Protein AF-C1K4U5-F1 (afdb_monomer_lite)

InterPro domains:
  IPR001425 Archaeal/bacterial/fungal rhodopsins [PF01036] (1-134)
  IPR001425 Archaeal/bacterial/fungal rhodopsins [PR00251] (18-37)
  IPR001425 Archaeal/bacterial/fungal rhodopsins [PR00251] (43-64)
  IPR001425 Archaeal/bacterial/fungal rhodopsins [PR00251] (84-102)
  IPR001425 Archaeal/bacterial/fungal rhodopsins [PR00251] (117-134)
  IPR001425 Archaeal/bacterial/fungal rhodopsins [PTHR28286] (1-133)
  IPR001425 Archaeal/bacterial/fungal rhodopsins [SM01021] (1-134)
  IPR018229 Rhodopsin, retinal binding site [PS00327] (119-130)

Radius of gyration: 15.82 Å; chains: 1; bounding box: 38×26×43 Å

Organism: NCBI:txid630205

Structure (mmCIF, N/CA/C/O backbone):
data_AF-C1K4U5-F1
#
_entry.id   AF-C1K4U5-F1
#
loop_
_atom_site.group_PDB
_atom_site.id
_atom_site.type_symbol
_atom_site.label_atom_id
_atom_site.label_alt_id
_atom_site.label_comp_id
_atom_site.label_asym_id
_atom_site.label_entity_id
_atom_site.label_seq_id
_atom_site.pdbx_PDB_ins_code
_atom_site.Cartn_x
_atom_site.Cartn_y
_atom_site.Cartn_z
_atom_site.occupancy
_atom_site.B_iso_or_equiv
_atom_site.auth_seq_id
_atom_site.auth_comp_id
_atom_site.auth_asym_id
_atom_site.auth_atom_id
_atom_site.pdbx_PDB_model_num
ATOM 1 N N . PRO A 1 1 ? -3.316 7.021 -0.280 1.00 94.88 1 PRO A N 1
ATOM 2 C CA . PRO A 1 1 ? -3.468 7.659 1.048 1.00 94.88 1 PRO A CA 1
ATOM 3 C C . PRO A 1 1 ? -4.895 7.666 1.636 1.00 94.88 1 PRO A C 1
ATOM 5 O O . PRO A 1 1 ? -5.020 7.472 2.838 1.00 94.88 1 PRO A O 1
ATOM 8 N N . LEU A 1 2 ? -5.963 7.881 0.850 1.00 98.38 2 LEU A N 1
ATOM 9 C CA . LEU A 1 2 ? -7.333 8.009 1.392 1.00 98.38 2 LEU A CA 1
ATOM 10 C C . LEU A 1 2 ? -7.846 6.737 2.093 1.00 98.38 2 LEU A C 1
ATOM 12 O O . LEU A 1 2 ? -8.360 6.835 3.196 1.00 98.38 2 LEU A O 1
ATOM 16 N N . LEU A 1 3 ? -7.578 5.547 1.544 1.00 98.19 3 LEU A N 1
ATOM 17 C CA . LEU A 1 3 ? -7.931 4.273 2.196 1.00 98.19 3 LEU A CA 1
ATOM 18 C C . LEU A 1 3 ? -7.302 4.122 3.597 1.00 98.19 3 LEU A C 1
ATOM 20 O O . LEU A 1 3 ? -7.881 3.524 4.500 1.00 98.19 3 LEU A O 1
ATOM 24 N N . LEU A 1 4 ? -6.104 4.681 3.796 1.00 98.44 4 LEU A N 1
ATOM 25 C CA . LEU A 1 4 ? -5.427 4.675 5.096 1.00 98.44 4 LEU A CA 1
ATOM 26 C C . LEU A 1 4 ? -6.013 5.715 6.045 1.00 98.44 4 LEU A C 1
ATOM 28 O O . LEU A 1 4 ? -5.984 5.510 7.255 1.00 98.44 4 LEU A O 1
ATOM 32 N N . LEU A 1 5 ? -6.538 6.818 5.506 1.00 98.56 5 LEU A N 1
ATOM 33 C CA . LEU A 1 5 ? -7.297 7.782 6.287 1.00 98.56 5 LEU A CA 1
ATOM 34 C C . LEU A 1 5 ? -8.596 7.141 6.787 1.00 98.56 5 LEU A C 1
ATOM 36 O O . LEU A 1 5 ? -8.869 7.259 7.975 1.00 98.56 5 LEU A O 1
ATOM 40 N N . ASP A 1 6 ? -9.319 6.391 5.949 1.00 98.56 6 ASP A N 1
ATOM 41 C CA . ASP A 1 6 ? -10.522 5.651 6.365 1.00 98.56 6 ASP A CA 1
ATOM 42 C C . ASP A 1 6 ? -10.210 4.666 7.498 1.00 98.56 6 ASP A C 1
ATOM 44 O O . ASP A 1 6 ? -10.853 4.695 8.546 1.00 98.56 6 ASP A O 1
ATOM 48 N N . LEU A 1 7 ? -9.161 3.846 7.347 1.00 98.38 7 LEU A N 1
ATOM 49 C CA . LEU A 1 7 ? -8.707 2.940 8.410 1.00 98.38 7 LEU A CA 1
ATOM 50 C C . LEU A 1 7 ? -8.238 3.686 9.665 1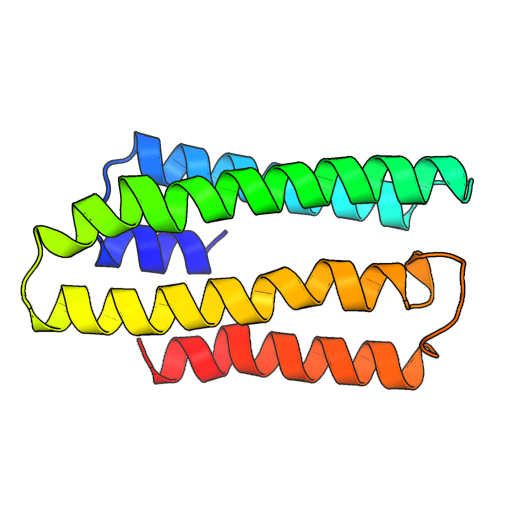.00 98.38 7 LEU A C 1
ATOM 52 O O . LEU A 1 7 ? -8.477 3.226 10.780 1.00 98.38 7 LEU A O 1
ATOM 56 N N . GLY A 1 8 ? -7.570 4.826 9.488 1.00 98.44 8 GLY A N 1
ATOM 57 C CA . GLY A 1 8 ? -7.118 5.703 10.561 1.00 98.44 8 GLY A CA 1
ATOM 58 C C . GLY A 1 8 ? -8.273 6.247 11.394 1.00 98.44 8 GLY A C 1
ATOM 59 O O . GLY A 1 8 ? -8.248 6.162 12.621 1.00 98.44 8 GLY A O 1
ATOM 60 N N . LEU A 1 9 ? -9.298 6.763 10.720 1.00 98.50 9 LEU A N 1
ATOM 61 C CA . LEU A 1 9 ? -10.511 7.285 11.338 1.00 98.50 9 LEU A CA 1
ATOM 62 C C . LEU A 1 9 ? -11.314 6.167 12.005 1.00 98.50 9 LEU A C 1
ATOM 64 O O . LEU A 1 9 ? -11.714 6.320 13.156 1.00 98.50 9 LEU A O 1
ATOM 68 N N . LEU A 1 10 ? -11.475 5.025 11.332 1.00 98.12 10 LEU A N 1
ATOM 69 C CA . LEU A 1 10 ? -12.190 3.868 11.866 1.00 98.12 10 LEU A CA 1
ATOM 70 C C . LEU A 1 10 ? -11.521 3.302 13.128 1.00 98.12 10 LEU A C 1
ATOM 72 O O . LEU A 1 10 ? -12.201 2.934 14.078 1.00 98.12 10 LEU A O 1
ATOM 76 N N . ALA A 1 11 ? -10.188 3.256 13.167 1.00 98.06 11 ALA A N 1
ATOM 77 C CA . ALA A 1 11 ? -9.444 2.809 14.343 1.00 98.06 11 ALA A CA 1
ATOM 78 C C . ALA A 1 11 ? -9.430 3.837 15.491 1.00 98.06 11 ALA A C 1
ATOM 80 O O . ALA A 1 11 ? -8.990 3.509 16.593 1.00 98.06 11 ALA A O 1
ATOM 81 N N . GLY A 1 12 ? -9.875 5.075 15.248 1.00 97.94 12 GLY A N 1
ATOM 82 C CA . GLY A 1 12 ? -9.739 6.183 16.1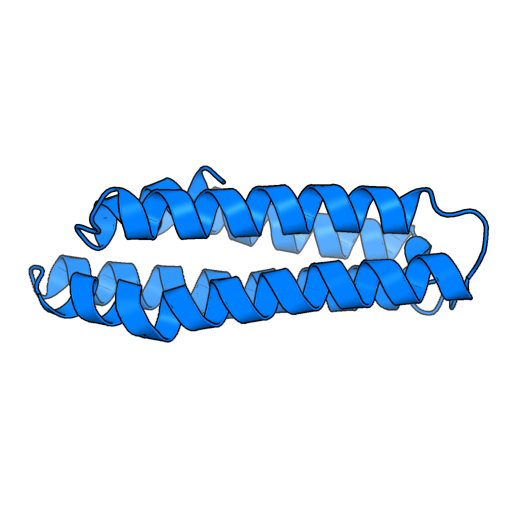95 1.00 97.94 12 GLY A CA 1
ATOM 83 C C . GLY A 1 12 ? -8.282 6.596 16.424 1.00 97.94 12 GLY A C 1
ATOM 84 O O . GLY A 1 12 ? -7.904 6.975 17.532 1.00 97.94 12 GLY A O 1
ATOM 85 N N . ALA A 1 13 ? -7.445 6.488 15.391 1.00 98.19 13 ALA A N 1
ATOM 86 C CA . ALA A 1 13 ? -6.021 6.769 15.482 1.00 98.19 13 ALA A CA 1
ATOM 87 C C . ALA A 1 13 ? -5.733 8.265 15.654 1.00 98.19 13 ALA A C 1
ATOM 89 O O . ALA A 1 13 ? -6.419 9.139 15.119 1.00 98.19 13 ALA A O 1
ATOM 90 N N . ASN A 1 14 ? -4.652 8.576 16.368 1.00 97.88 14 ASN A N 1
ATOM 91 C CA . ASN A 1 14 ? -4.199 9.955 16.510 1.00 97.88 14 ASN A CA 1
ATOM 92 C C . ASN A 1 14 ? -3.553 10.488 15.213 1.00 97.88 14 ASN A C 1
ATOM 94 O O . ASN A 1 14 ? -3.164 9.742 14.310 1.00 97.88 14 ASN A O 1
ATOM 98 N N . ARG A 1 15 ? -3.379 11.815 15.155 1.00 97.62 15 ARG A N 1
ATOM 99 C CA . ARG A 1 15 ? -2.809 12.511 13.990 1.00 97.62 15 ARG A CA 1
ATOM 100 C C . ARG A 1 15 ? -1.404 12.039 13.622 1.00 97.62 15 ARG A C 1
ATOM 102 O O . ARG A 1 15 ? -1.092 12.024 12.438 1.00 97.62 15 ARG A O 1
ATOM 109 N N . ASN A 1 16 ? -0.581 11.644 14.594 1.00 98.19 16 ASN A N 1
ATOM 110 C CA . ASN A 1 16 ? 0.778 11.177 14.322 1.00 98.19 16 ASN A CA 1
ATOM 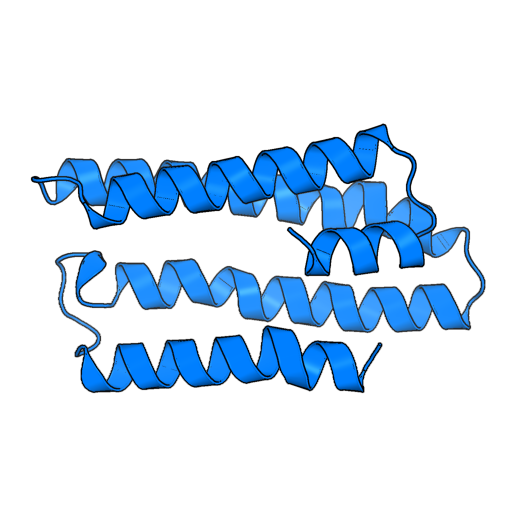111 C C . ASN A 1 16 ? 0.744 9.836 13.585 1.00 98.19 16 ASN A C 1
ATOM 113 O O . ASN A 1 16 ? 1.386 9.709 12.551 1.00 98.19 16 ASN A O 1
ATOM 117 N N . THR A 1 17 ? -0.062 8.874 14.049 1.00 97.94 17 THR A N 1
ATOM 118 C CA . THR A 1 17 ? -0.223 7.575 13.373 1.00 97.94 17 THR A CA 1
ATOM 119 C C . THR A 1 17 ? -0.760 7.755 11.951 1.00 97.94 17 THR A C 1
ATOM 121 O O . THR A 1 17 ? -0.213 7.175 11.013 1.00 97.94 17 THR A O 1
ATOM 124 N N . ILE A 1 18 ? -1.784 8.598 11.764 1.00 98.31 18 ILE A N 1
ATOM 125 C CA . ILE A 1 18 ? -2.347 8.884 10.433 1.00 98.31 18 ILE A CA 1
ATOM 126 C C . ILE A 1 18 ? -1.303 9.558 9.529 1.00 98.31 18 ILE A C 1
ATOM 128 O O . ILE A 1 18 ? -1.124 9.143 8.386 1.00 98.31 18 ILE A O 1
ATOM 132 N N . ALA A 1 19 ? -0.574 10.558 10.034 1.00 98.31 19 ALA A N 1
ATOM 133 C CA . ALA A 1 19 ? 0.471 11.240 9.273 1.00 98.31 19 ALA A CA 1
ATOM 134 C C . ALA A 1 19 ? 1.624 10.297 8.896 1.00 98.31 19 ALA A C 1
ATOM 136 O O . ALA A 1 19 ? 2.109 10.359 7.770 1.00 98.31 19 ALA A O 1
ATOM 137 N N . THR A 1 20 ? 2.029 9.388 9.791 1.00 98.44 20 THR A N 1
ATOM 138 C CA . THR A 1 20 ? 3.025 8.349 9.493 1.00 98.44 20 THR A CA 1
ATOM 139 C C . THR A 1 20 ? 2.549 7.427 8.374 1.00 98.44 20 THR A C 1
ATOM 141 O O . THR A 1 20 ? 3.303 7.190 7.434 1.00 98.44 20 THR A O 1
ATOM 144 N N . LEU A 1 21 ? 1.304 6.943 8.432 1.00 98.50 21 LEU A N 1
ATOM 145 C CA . LEU A 1 21 ? 0.736 6.088 7.385 1.00 98.50 21 LEU A CA 1
ATOM 146 C C . LEU A 1 21 ? 0.686 6.805 6.032 1.00 98.50 21 LEU A C 1
ATOM 148 O O . LEU A 1 21 ? 1.132 6.251 5.033 1.00 98.50 21 LEU A O 1
ATOM 152 N N . ILE A 1 22 ? 0.202 8.050 6.003 1.00 98.50 22 ILE A N 1
ATOM 153 C CA . ILE A 1 22 ? 0.145 8.853 4.774 1.00 98.50 22 ILE A CA 1
ATOM 154 C C . ILE A 1 22 ? 1.552 9.132 4.234 1.00 98.50 22 ILE A C 1
ATOM 156 O O . ILE A 1 22 ? 1.771 9.022 3.032 1.00 98.50 22 ILE A O 1
ATOM 160 N N . GLY A 1 23 ? 2.512 9.470 5.098 1.00 98.62 23 GLY A N 1
ATOM 161 C CA . GLY A 1 23 ? 3.892 9.735 4.695 1.00 98.62 23 GLY A CA 1
ATOM 162 C C . GLY A 1 23 ? 4.565 8.510 4.075 1.00 98.62 23 GLY A C 1
ATOM 163 O O . GLY A 1 23 ? 5.164 8.620 3.006 1.00 98.62 23 GLY A O 1
ATOM 164 N N . LEU A 1 24 ? 4.417 7.339 4.706 1.00 98.69 24 LEU A N 1
ATOM 165 C CA . LEU A 1 24 ? 4.926 6.071 4.174 1.00 98.69 24 LEU A CA 1
ATOM 166 C C . LEU A 1 24 ? 4.272 5.710 2.838 1.00 98.69 24 LEU A C 1
ATOM 168 O O . LEU A 1 24 ? 4.968 5.287 1.922 1.00 98.69 24 LEU A O 1
ATOM 172 N N . ASP A 1 25 ? 2.964 5.917 2.705 1.00 98.69 25 ASP A N 1
ATOM 173 C CA . ASP A 1 25 ? 2.217 5.649 1.474 1.00 98.69 25 ASP A CA 1
ATOM 174 C C . ASP A 1 25 ? 2.647 6.559 0.317 1.00 98.69 25 ASP A C 1
ATOM 176 O O . ASP A 1 25 ? 2.957 6.081 -0.771 1.00 98.69 25 ASP A O 1
ATOM 180 N N . VAL A 1 26 ? 2.753 7.869 0.553 1.00 98.75 26 VAL A N 1
ATOM 181 C CA . VAL A 1 26 ? 3.224 8.817 -0.469 1.00 98.75 26 VAL A CA 1
ATOM 182 C C . VAL A 1 26 ? 4.667 8.506 -0.871 1.00 98.75 26 VAL A C 1
ATOM 184 O O . VAL A 1 26 ? 4.987 8.517 -2.060 1.00 98.75 26 VAL A O 1
ATOM 187 N N . PHE A 1 27 ? 5.530 8.175 0.094 1.00 98.81 27 PHE A N 1
ATOM 188 C CA . PHE A 1 27 ? 6.901 7.750 -0.183 1.00 98.81 27 PHE A CA 1
ATOM 189 C C . PHE A 1 27 ? 6.945 6.448 -0.997 1.00 98.81 27 PHE A C 1
ATOM 191 O O . PHE A 1 27 ? 7.692 6.359 -1.972 1.00 98.81 27 PHE A O 1
ATOM 198 N N . MET A 1 28 ? 6.123 5.456 -0.648 1.00 98.81 28 MET A N 1
ATOM 199 C CA . MET A 1 28 ? 5.994 4.188 -1.369 1.00 98.81 28 MET A CA 1
ATOM 200 C C . MET A 1 28 ? 5.592 4.420 -2.829 1.00 98.81 28 MET A C 1
ATOM 202 O O . MET A 1 28 ? 6.268 3.928 -3.732 1.00 98.81 28 MET A O 1
ATOM 206 N N . ILE A 1 29 ? 4.543 5.207 -3.080 1.00 98.50 29 ILE A N 1
ATOM 207 C CA . ILE A 1 29 ? 4.080 5.500 -4.444 1.00 98.50 29 ILE A CA 1
AT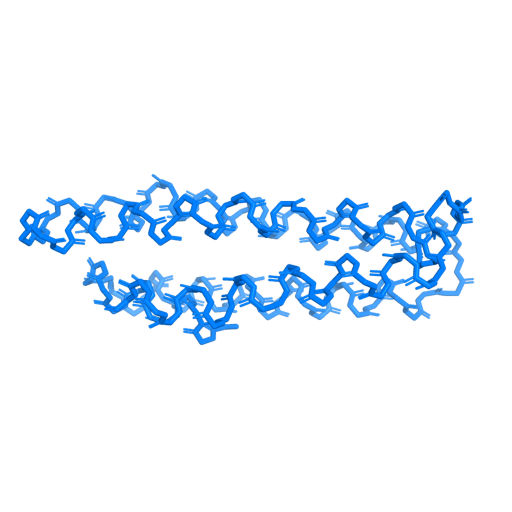OM 208 C C . ILE A 1 29 ? 5.119 6.316 -5.222 1.00 98.50 29 ILE A C 1
ATOM 210 O O . ILE A 1 29 ? 5.409 5.998 -6.374 1.00 98.50 29 ILE A O 1
ATOM 214 N N . GLY A 1 30 ? 5.732 7.326 -4.597 1.00 98.69 30 GLY A N 1
ATOM 215 C CA . GLY A 1 30 ? 6.773 8.138 -5.231 1.00 98.69 30 GLY A CA 1
ATOM 216 C C . GLY A 1 30 ? 7.999 7.314 -5.634 1.00 98.69 30 GLY A C 1
ATOM 217 O O . GLY A 1 30 ? 8.472 7.410 -6.764 1.00 98.69 30 GLY A O 1
ATOM 218 N N . THR A 1 31 ? 8.485 6.446 -4.747 1.00 98.62 31 THR A N 1
ATOM 219 C CA . THR A 1 31 ? 9.617 5.552 -5.048 1.00 98.62 31 THR A CA 1
ATOM 220 C C . THR A 1 31 ? 9.259 4.463 -6.058 1.00 98.62 31 THR A C 1
ATOM 222 O O . THR A 1 31 ? 10.085 4.142 -6.911 1.00 98.62 31 THR A O 1
ATOM 225 N N . GLY A 1 32 ? 8.021 3.959 -6.049 1.00 98.44 32 GLY A N 1
ATOM 226 C CA . GLY A 1 32 ? 7.509 3.056 -7.084 1.00 98.44 32 GLY A CA 1
ATOM 227 C C . GLY A 1 32 ? 7.451 3.719 -8.465 1.00 98.44 32 GLY A C 1
ATOM 228 O O . GLY A 1 32 ? 7.843 3.118 -9.462 1.00 98.44 32 GLY A O 1
ATOM 229 N N . MET A 1 33 ? 7.065 4.995 -8.532 1.00 98.44 33 MET A N 1
ATOM 230 C CA . MET A 1 33 ? 7.123 5.778 -9.770 1.00 98.44 33 MET A CA 1
ATOM 231 C C . MET A 1 33 ? 8.567 5.946 -10.264 1.00 98.44 33 MET A C 1
ATOM 233 O O . MET A 1 33 ? 8.836 5.741 -11.446 1.00 98.44 33 MET A O 1
ATOM 237 N N . ILE A 1 34 ? 9.517 6.253 -9.373 1.00 98.50 34 ILE A N 1
ATOM 238 C CA . ILE A 1 34 ? 10.943 6.319 -9.736 1.00 98.50 34 ILE A CA 1
ATOM 239 C C . ILE A 1 34 ? 11.421 4.964 -10.280 1.00 98.50 34 ILE A C 1
ATOM 241 O O . ILE A 1 34 ? 12.116 4.930 -11.296 1.00 98.50 34 ILE A O 1
ATOM 245 N N . ALA A 1 35 ? 11.004 3.848 -9.670 1.00 98.19 35 ALA A N 1
ATOM 246 C CA . ALA A 1 35 ? 11.284 2.508 -10.184 1.00 98.19 35 ALA A CA 1
ATOM 247 C C . ALA A 1 35 ? 10.728 2.311 -11.603 1.00 98.19 35 ALA A C 1
ATOM 249 O O . ALA A 1 35 ? 11.427 1.787 -12.464 1.00 98.19 35 ALA A O 1
ATOM 250 N N . ALA A 1 36 ? 9.506 2.774 -11.874 1.00 97.56 36 ALA A N 1
ATOM 251 C CA . ALA A 1 36 ? 8.856 2.634 -13.176 1.00 97.56 36 ALA A CA 1
ATOM 252 C C . ALA A 1 36 ? 9.526 3.446 -14.298 1.00 97.56 36 ALA A C 1
ATOM 254 O O . ALA A 1 36 ? 9.485 3.017 -15.452 1.00 97.56 36 ALA A O 1
ATOM 255 N N . PHE A 1 37 ? 10.188 4.562 -13.978 1.00 97.94 37 PHE A N 1
ATOM 256 C CA . PHE A 1 37 ? 10.890 5.412 -14.953 1.00 97.94 37 PHE A CA 1
ATOM 257 C C . PHE A 1 37 ? 12.416 5.247 -14.960 1.00 97.94 37 PHE A C 1
ATOM 259 O O . PHE A 1 37 ? 13.094 5.842 -15.798 1.00 97.94 37 PHE A O 1
ATOM 266 N N . ALA A 1 38 ? 12.984 4.445 -14.058 1.00 97.88 38 ALA A N 1
ATOM 267 C CA . ALA A 1 38 ? 14.423 4.229 -14.018 1.00 97.88 38 ALA A CA 1
ATOM 268 C C . ALA A 1 38 ? 14.938 3.548 -15.301 1.00 97.88 38 ALA A C 1
ATOM 270 O O . ALA A 1 38 ? 14.332 2.607 -15.822 1.00 97.88 38 ALA A O 1
ATOM 271 N N . ALA A 1 39 ? 16.093 4.024 -15.776 1.00 95.88 39 ALA A N 1
ATOM 272 C CA . ALA A 1 39 ? 16.652 3.675 -17.083 1.00 95.88 39 ALA A CA 1
ATOM 273 C C . ALA A 1 39 ? 17.338 2.300 -17.143 1.00 95.88 39 ALA A C 1
ATOM 275 O O . ALA A 1 39 ? 17.560 1.783 -18.234 1.00 95.88 39 ALA A O 1
ATOM 276 N N . THR A 1 40 ? 17.704 1.709 -16.000 1.00 97.38 40 THR A N 1
ATOM 277 C CA . THR A 1 40 ? 18.414 0.419 -15.968 1.00 97.38 40 THR A CA 1
ATOM 278 C C . THR A 1 40 ? 17.661 -0.613 -15.130 1.00 97.38 40 THR A C 1
ATOM 280 O O . THR A 1 40 ? 17.127 -0.243 -14.080 1.00 97.38 40 THR A O 1
ATOM 283 N N . PRO A 1 41 ? 17.661 -1.905 -15.514 1.00 96.50 41 PRO A N 1
ATOM 284 C CA . PRO A 1 41 ? 16.996 -2.963 -14.748 1.00 96.50 41 PRO A CA 1
ATOM 285 C C . PRO A 1 41 ? 17.395 -2.995 -13.267 1.00 96.50 41 PRO A C 1
ATOM 287 O O . PRO A 1 41 ? 16.536 -3.047 -12.391 1.00 96.50 41 PRO A O 1
ATOM 290 N N . GLY A 1 42 ? 18.694 -2.870 -12.968 1.00 97.38 42 GLY A N 1
ATOM 291 C CA . GLY A 1 42 ? 19.187 -2.858 -11.589 1.00 97.38 42 GLY A CA 1
ATOM 292 C C . GLY A 1 42 ? 18.640 -1.685 -10.771 1.00 97.38 42 GLY A C 1
ATOM 293 O O . GLY A 1 42 ? 18.222 -1.869 -9.630 1.00 97.38 42 GLY A O 1
ATOM 294 N N . THR A 1 43 ? 18.571 -0.486 -11.359 1.00 97.75 43 THR A N 1
ATOM 295 C CA . THR A 1 43 ? 18.002 0.693 -10.688 1.00 97.75 43 THR A CA 1
ATOM 296 C C . THR A 1 43 ? 16.495 0.550 -10.467 1.00 97.75 43 THR A C 1
ATOM 298 O O . THR A 1 43 ? 16.004 0.937 -9.409 1.00 97.75 43 THR A O 1
ATOM 301 N N . ARG A 1 44 ? 15.763 -0.042 -11.421 1.00 98.12 44 ARG A N 1
ATOM 302 C CA . ARG A 1 44 ? 14.325 -0.328 -11.278 1.00 98.12 44 ARG A CA 1
ATOM 303 C C . ARG A 1 44 ? 14.067 -1.255 -10.091 1.00 98.12 44 ARG A C 1
ATOM 305 O O . ARG A 1 44 ? 13.269 -0.923 -9.221 1.00 98.12 44 ARG A O 1
ATOM 312 N N . ILE A 1 45 ? 14.805 -2.364 -10.009 1.00 98.12 45 ILE A N 1
ATOM 313 C CA . ILE A 1 45 ? 14.679 -3.348 -8.921 1.00 98.12 45 ILE A CA 1
ATOM 314 C C . ILE A 1 45 ? 15.077 -2.737 -7.570 1.00 98.12 45 ILE A C 1
ATOM 316 O O . ILE A 1 45 ? 14.406 -2.975 -6.568 1.00 98.12 45 ILE A O 1
ATOM 320 N N . ALA A 1 46 ? 16.127 -1.911 -7.525 1.00 98.31 46 ALA A N 1
ATOM 321 C CA . ALA A 1 46 ? 16.536 -1.235 -6.294 1.00 98.31 46 ALA A CA 1
ATOM 322 C C . ALA A 1 46 ? 15.430 -0.314 -5.747 1.00 98.31 46 ALA A C 1
ATOM 324 O O . ALA A 1 46 ? 15.081 -0.399 -4.569 1.00 98.31 46 ALA A O 1
ATOM 325 N N . TRP A 1 47 ? 14.829 0.522 -6.600 1.00 98.56 47 TRP A N 1
ATOM 326 C CA . TRP A 1 47 ? 13.725 1.398 -6.193 1.00 98.56 47 TRP A CA 1
ATOM 327 C C . TRP A 1 47 ? 12.438 0.637 -5.876 1.00 98.56 47 TRP A C 1
ATOM 329 O O . TRP A 1 47 ? 11.750 0.997 -4.921 1.00 98.56 47 TRP A O 1
ATOM 339 N N . TRP A 1 48 ? 12.146 -0.447 -6.600 1.00 98.62 48 TRP A N 1
ATOM 340 C CA . TRP A 1 48 ? 11.073 -1.377 -6.239 1.00 98.62 48 TRP A CA 1
ATOM 341 C C . TRP A 1 48 ? 11.281 -1.947 -4.828 1.00 98.62 48 TRP A C 1
ATOM 343 O O . TRP A 1 48 ? 10.338 -1.994 -4.038 1.00 98.62 48 TRP A O 1
ATOM 353 N N . GLY A 1 49 ? 12.517 -2.306 -4.470 1.00 98.62 49 GLY A N 1
ATOM 354 C CA . GLY A 1 49 ? 12.864 -2.788 -3.133 1.00 98.62 49 GLY A CA 1
ATOM 355 C C . GLY A 1 49 ? 12.660 -1.725 -2.052 1.00 98.62 49 GLY A C 1
ATOM 356 O O . GLY A 1 49 ? 12.102 -2.021 -0.998 1.00 98.62 49 GLY A O 1
ATOM 357 N N . ILE A 1 50 ? 13.037 -0.471 -2.327 1.00 98.75 50 ILE A N 1
ATOM 358 C CA . ILE A 1 50 ? 12.804 0.668 -1.421 1.00 98.75 50 ILE A CA 1
ATOM 359 C C . ILE A 1 50 ? 11.301 0.902 -1.212 1.00 98.75 50 ILE A C 1
ATOM 361 O O . ILE A 1 50 ? 10.848 1.015 -0.071 1.00 98.75 50 ILE A O 1
ATOM 365 N N . SER A 1 51 ? 10.523 0.927 -2.298 1.00 98.75 51 SER A N 1
ATOM 366 C CA . SER A 1 51 ? 9.064 1.084 -2.251 1.00 98.75 51 SER A CA 1
ATOM 367 C C . SER A 1 51 ? 8.405 -0.058 -1.469 1.00 98.75 51 SER A C 1
ATOM 369 O O . SER A 1 51 ? 7.605 0.177 -0.564 1.00 98.75 51 SER A O 1
ATOM 371 N N . THR A 1 52 ? 8.830 -1.298 -1.718 1.00 98.81 52 THR A N 1
ATOM 372 C CA . THR A 1 52 ? 8.353 -2.482 -0.989 1.00 98.81 52 THR A CA 1
ATOM 373 C C . THR A 1 52 ? 8.728 -2.424 0.494 1.00 98.81 52 THR A C 1
ATOM 375 O O . THR A 1 52 ? 7.920 -2.774 1.349 1.00 98.81 52 THR A O 1
ATOM 378 N N . GLY A 1 53 ? 9.914 -1.921 0.844 1.00 98.75 53 GLY A N 1
ATOM 379 C CA . GLY A 1 53 ? 10.292 -1.681 2.239 1.00 98.75 53 GLY A CA 1
ATOM 380 C C . GLY A 1 53 ? 9.353 -0.694 2.942 1.00 98.75 53 GLY A C 1
ATOM 381 O O . GLY A 1 53 ? 8.939 -0.936 4.077 1.00 98.75 53 GLY A O 1
ATOM 382 N N . ALA A 1 54 ? 8.953 0.379 2.253 1.00 98.69 54 ALA A N 1
ATOM 383 C CA . ALA A 1 54 ? 7.971 1.331 2.767 1.00 98.69 54 ALA A CA 1
ATOM 384 C C . ALA A 1 54 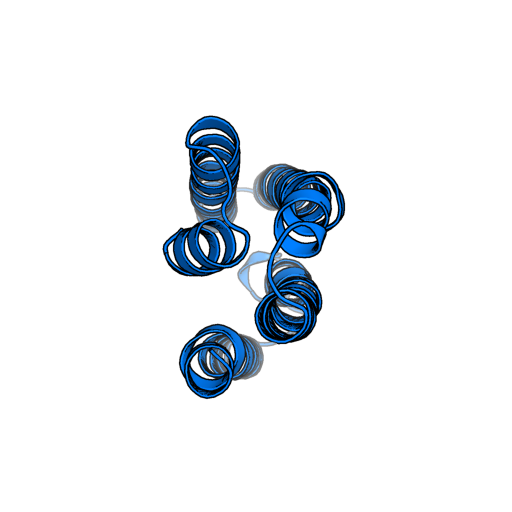? 6.577 0.703 2.934 1.00 98.69 54 ALA A C 1
ATOM 386 O O . ALA A 1 54 ? 5.934 0.936 3.959 1.00 98.69 54 ALA A O 1
ATOM 387 N N . LEU A 1 55 ? 6.150 -0.152 1.994 1.00 98.75 55 LEU A N 1
ATOM 388 C CA . LEU A 1 55 ? 4.933 -0.957 2.136 1.00 98.75 55 LEU A CA 1
ATOM 389 C C . LEU A 1 55 ? 4.988 -1.813 3.408 1.00 98.75 55 LEU A C 1
ATOM 391 O O . LEU A 1 55 ? 4.059 -1.781 4.209 1.00 98.75 55 LEU A O 1
ATOM 395 N N . LEU A 1 56 ? 6.079 -2.549 3.633 1.00 98.75 56 LEU A N 1
ATOM 396 C CA . LEU A 1 56 ? 6.222 -3.405 4.815 1.00 98.75 56 LEU A CA 1
ATOM 397 C C . LEU A 1 56 ? 6.218 -2.598 6.121 1.00 98.75 56 LEU A C 1
ATOM 399 O O . LEU A 1 56 ? 5.577 -3.009 7.089 1.00 98.75 56 LEU A O 1
ATOM 403 N N . ALA A 1 57 ? 6.867 -1.431 6.145 1.00 98.69 57 ALA A N 1
ATOM 404 C CA . ALA A 1 57 ? 6.817 -0.519 7.286 1.00 98.69 57 ALA A CA 1
ATOM 405 C C . ALA A 1 57 ? 5.386 -0.014 7.555 1.00 98.69 57 ALA A C 1
ATOM 407 O O . ALA A 1 57 ? 4.939 0.014 8.702 1.00 98.69 57 ALA A O 1
ATOM 408 N N . LEU A 1 58 ? 4.635 0.325 6.505 1.00 98.25 58 LEU A N 1
ATOM 409 C CA . LEU A 1 58 ? 3.225 0.707 6.601 1.00 98.25 58 LEU A CA 1
ATOM 410 C C . LEU A 1 58 ? 2.351 -0.447 7.118 1.00 98.25 58 LEU A C 1
ATOM 412 O O . LEU A 1 58 ? 1.533 -0.245 8.020 1.00 98.25 58 LEU A O 1
ATOM 416 N N . LEU A 1 59 ? 2.547 -1.666 6.607 1.00 98.19 59 LEU A N 1
ATOM 417 C CA . LEU A 1 59 ? 1.799 -2.845 7.050 1.00 98.19 59 LEU A CA 1
ATOM 418 C C . LEU A 1 59 ? 2.113 -3.188 8.510 1.00 98.19 59 LEU A C 1
ATOM 420 O O . LEU A 1 59 ? 1.212 -3.580 9.251 1.00 98.19 59 LEU A O 1
ATOM 424 N N . TYR A 1 60 ? 3.355 -2.968 8.951 1.00 98.50 60 TYR A N 1
ATOM 425 C CA . TYR A 1 60 ? 3.744 -3.093 10.354 1.00 98.50 60 TYR A CA 1
ATOM 426 C C . TYR A 1 60 ? 2.956 -2.131 11.257 1.00 98.50 60 TYR A C 1
ATOM 428 O O . TYR A 1 60 ? 2.432 -2.547 12.292 1.00 98.50 60 TYR A O 1
ATOM 436 N N . VAL A 1 61 ? 2.788 -0.866 10.853 1.00 98.25 61 VAL A N 1
ATOM 437 C CA . VAL A 1 61 ? 1.959 0.100 11.598 1.00 98.25 61 VAL A CA 1
ATOM 438 C C . VAL A 1 61 ? 0.488 -0.339 11.633 1.00 98.25 61 VAL A C 1
ATOM 440 O O . VAL A 1 61 ? -0.154 -0.232 12.681 1.00 98.25 61 VAL A O 1
ATOM 443 N N . LEU A 1 62 ? -0.032 -0.887 10.529 1.00 97.50 62 LEU A N 1
ATOM 444 C CA . LEU A 1 62 ? -1.397 -1.419 10.427 1.00 97.50 62 LEU A CA 1
ATOM 445 C C . LEU A 1 62 ? -1.662 -2.568 11.410 1.00 97.50 62 LEU A C 1
ATOM 447 O O . LEU A 1 62 ? -2.659 -2.543 12.139 1.00 97.50 62 LEU A O 1
ATOM 451 N N . VAL A 1 63 ? -0.789 -3.579 11.452 1.00 98.06 63 VAL A N 1
ATOM 452 C CA . VAL A 1 63 ? -0.951 -4.743 12.349 1.00 98.06 63 VAL A CA 1
ATOM 453 C C . VAL A 1 63 ? -0.557 -4.445 13.797 1.00 98.06 63 VAL A C 1
ATOM 455 O O . VAL A 1 63 ? -1.057 -5.098 14.712 1.00 98.06 63 VAL A O 1
ATOM 458 N N . GLY A 1 64 ? 0.311 -3.456 14.008 1.00 98.06 64 GLY A N 1
ATOM 459 C CA . GLY A 1 64 ? 0.771 -3.005 15.316 1.00 98.06 64 GLY A CA 1
ATOM 460 C C . GLY A 1 64 ? -0.130 -1.921 15.900 1.00 98.06 64 GLY A C 1
ATOM 461 O O . GLY A 1 64 ? -1.183 -2.213 16.474 1.00 98.06 64 GLY A O 1
ATOM 462 N N . THR A 1 65 ? 0.311 -0.666 15.779 1.00 97.38 65 THR A N 1
ATOM 463 C CA . THR A 1 65 ? -0.318 0.507 16.405 1.00 97.38 65 THR A CA 1
ATOM 464 C C . THR A 1 65 ? -1.786 0.648 16.021 1.00 97.38 65 THR A C 1
ATOM 466 O O . THR A 1 65 ? -2.635 0.728 16.903 1.00 97.38 65 THR A O 1
ATOM 469 N N . LEU A 1 66 ? -2.114 0.584 14.729 1.00 97.06 66 LEU A N 1
ATOM 470 C CA . LEU A 1 66 ? -3.481 0.844 14.277 1.00 97.06 66 LEU A CA 1
ATOM 471 C C . LEU A 1 66 ? -4.460 -0.244 14.735 1.00 97.06 66 LEU A C 1
ATOM 473 O O . LEU A 1 66 ? -5.570 0.041 15.176 1.00 97.06 66 LEU A O 1
ATOM 477 N N . SER A 1 67 ? -4.017 -1.503 14.721 1.00 97.94 67 SER A N 1
ATOM 478 C CA . SER A 1 67 ? -4.794 -2.613 15.278 1.00 97.94 67 SER A CA 1
ATOM 479 C C . SER A 1 67 ? -4.965 -2.523 16.793 1.00 97.94 67 SER A C 1
ATOM 481 O O . SER A 1 67 ? -5.945 -3.048 17.317 1.00 97.94 67 SER A O 1
ATOM 483 N N . LYS A 1 68 ? -4.020 -1.909 17.515 1.00 98.19 68 LYS A N 1
ATOM 484 C CA . LYS A 1 68 ? -4.166 -1.642 18.950 1.00 98.19 68 LYS A CA 1
ATOM 485 C C . LYS A 1 68 ? -5.226 -0.574 19.201 1.00 98.19 68 LYS A C 1
ATOM 487 O O . LYS A 1 68 ? -6.070 -0.800 20.061 1.00 98.19 68 LYS A O 1
ATOM 492 N N . ASP A 1 69 ? -5.209 0.510 18.432 1.00 97.75 69 ASP A N 1
ATOM 493 C CA . ASP A 1 69 ? -6.190 1.595 18.543 1.00 97.75 69 ASP A CA 1
ATOM 494 C C . ASP A 1 69 ? -7.608 1.076 18.243 1.00 97.75 69 ASP A C 1
ATOM 496 O O . ASP A 1 69 ? -8.524 1.264 19.043 1.00 97.75 69 ASP A O 1
ATOM 500 N N . ALA A 1 70 ? -7.764 0.278 17.180 1.00 97.88 70 ALA A N 1
ATOM 501 C CA . ALA A 1 70 ? -9.044 -0.328 16.813 1.00 97.88 70 ALA A CA 1
ATOM 502 C C . ALA A 1 70 ? -9.622 -1.268 17.888 1.00 97.88 70 ALA A C 1
ATOM 504 O O . ALA A 1 70 ? -10.837 -1.356 18.033 1.00 97.88 70 ALA A O 1
ATOM 505 N N . ARG A 1 71 ? -8.781 -1.958 18.677 1.00 97.44 71 ARG A N 1
ATOM 506 C CA . ARG A 1 71 ? -9.245 -2.798 19.802 1.00 97.44 71 ARG A CA 1
ATOM 507 C C . ARG A 1 71 ? -9.803 -1.990 20.976 1.00 97.44 71 ARG A C 1
ATOM 509 O O . ARG A 1 71 ? -10.469 -2.573 21.824 1.00 97.44 71 ARG A O 1
ATOM 516 N N . GLY A 1 72 ? -9.509 -0.692 21.046 1.00 97.25 72 GLY A N 1
ATOM 517 C CA . GLY A 1 72 ? -10.105 0.224 22.019 1.00 97.25 72 GLY A CA 1
ATOM 518 C C . GLY A 1 72 ? -11.472 0.771 21.597 1.00 97.25 72 GLY A C 1
ATOM 519 O O . GLY A 1 72 ? -12.106 1.457 22.393 1.00 97.25 72 GLY A O 1
ATOM 520 N N . GLN A 1 73 ? -11.916 0.490 20.368 1.00 98.19 73 GLN A N 1
ATOM 521 C CA . GLN A 1 73 ? -13.223 0.899 19.846 1.00 98.19 73 GLN A CA 1
ATOM 522 C C . GLN A 1 73 ? -14.321 -0.110 20.223 1.00 98.19 73 GLN A C 1
ATOM 524 O O . GLN A 1 73 ? -14.059 -1.126 20.872 1.00 98.19 73 GLN A O 1
ATOM 529 N N . SER A 1 74 ? -15.564 0.152 19.800 1.00 98.12 74 SER A N 1
ATOM 530 C CA . SER A 1 74 ? -16.657 -0.810 19.985 1.00 98.12 74 SER A CA 1
ATOM 531 C C . SER A 1 74 ? -16.361 -2.143 19.269 1.00 98.12 74 SER A C 1
ATOM 533 O O . SER A 1 74 ? -15.620 -2.162 18.277 1.00 98.12 74 SER A O 1
ATOM 535 N N . PRO A 1 75 ? -16.939 -3.271 19.724 1.00 97.88 75 PRO A N 1
ATOM 536 C CA . PRO A 1 75 ? -16.722 -4.578 19.100 1.00 97.88 75 PRO A CA 1
ATOM 537 C C . PRO A 1 75 ? -17.040 -4.608 17.596 1.00 97.88 75 PRO A C 1
ATOM 539 O O . PRO A 1 75 ? -16.338 -5.263 16.822 1.00 97.88 75 PRO A O 1
ATOM 542 N N . GLU A 1 76 ? -18.066 -3.871 17.165 1.00 98.12 76 GLU A N 1
ATOM 543 C CA . GLU A 1 76 ? -18.482 -3.766 15.764 1.00 98.12 76 GLU A CA 1
ATOM 544 C C . GLU A 1 76 ? -17.412 -3.060 14.924 1.00 98.12 76 GLU A C 1
ATOM 546 O O . GLU A 1 76 ? -17.030 -3.558 13.860 1.00 98.12 76 GLU A O 1
ATOM 551 N N . VAL A 1 77 ? -16.877 -1.945 15.435 1.00 98.19 77 VAL A N 1
ATOM 552 C CA . VAL A 1 77 ? -15.806 -1.172 14.792 1.00 98.19 77 VAL A CA 1
ATOM 553 C C . VAL A 1 77 ? -14.517 -1.987 14.724 1.00 98.19 77 VAL A C 1
ATOM 555 O O . VAL A 1 77 ? -13.900 -2.071 13.664 1.00 98.19 77 VAL A O 1
ATOM 558 N N . ALA A 1 78 ? -14.133 -2.654 15.815 1.00 97.94 78 ALA A N 1
ATOM 559 C CA . ALA A 1 78 ? -12.943 -3.503 15.851 1.00 97.94 78 ALA A CA 1
ATOM 560 C C . ALA A 1 78 ? -13.032 -4.664 14.839 1.00 97.94 78 ALA A C 1
ATOM 562 O O . ALA A 1 78 ? -12.055 -4.979 14.152 1.00 97.94 78 ALA A O 1
ATOM 563 N N . SER A 1 79 ? -14.213 -5.278 14.709 1.00 98.31 79 SER A N 1
ATOM 564 C CA . SER A 1 79 ? -14.488 -6.338 13.731 1.00 98.31 79 SER A CA 1
ATOM 565 C C . SER A 1 79 ? -14.458 -5.826 12.286 1.00 98.31 79 SER A C 1
ATOM 567 O O . SER A 1 79 ? -13.867 -6.459 11.405 1.00 98.31 79 SER A O 1
ATOM 569 N N . LEU A 1 80 ? -15.065 -4.664 12.019 1.00 98.50 80 LEU A N 1
ATOM 570 C CA . LEU A 1 80 ? -15.012 -4.017 10.707 1.00 98.50 80 LEU A CA 1
ATOM 571 C C . LEU A 1 80 ? -13.575 -3.661 10.314 1.00 98.50 80 LEU A C 1
ATOM 573 O O . LEU A 1 80 ? -13.115 -4.049 9.239 1.00 98.50 80 LEU A O 1
ATOM 577 N N . PHE A 1 81 ? -12.832 -3.029 11.222 1.00 98.62 81 PHE A N 1
ATOM 578 C CA . PHE A 1 81 ? -11.424 -2.714 11.022 1.00 98.62 81 PHE A CA 1
ATOM 579 C C . PHE A 1 81 ? -10.602 -3.969 10.721 1.00 98.62 81 PHE A C 1
ATOM 581 O O . PHE A 1 81 ? -9.804 -3.971 9.788 1.00 98.62 81 PHE A O 1
ATOM 588 N N . GLY A 1 82 ? -10.806 -5.062 11.465 1.00 98.44 82 GLY A N 1
ATOM 589 C CA . GLY A 1 82 ? -10.100 -6.322 11.232 1.00 98.44 82 GLY A CA 1
ATOM 590 C C . GLY A 1 82 ? -10.307 -6.871 9.817 1.00 98.44 82 GLY A C 1
ATOM 591 O O . GLY A 1 82 ? -9.340 -7.297 9.181 1.00 98.44 82 GLY A O 1
ATOM 592 N N . ARG A 1 83 ? -11.543 -6.811 9.301 1.00 98.56 83 ARG A N 1
ATOM 593 C CA . ARG A 1 83 ? -11.878 -7.220 7.927 1.00 98.56 83 ARG A CA 1
ATOM 594 C C . ARG A 1 83 ? -11.173 -6.345 6.892 1.00 98.56 83 ARG A C 1
ATOM 596 O O . ARG A 1 83 ? -10.470 -6.874 6.033 1.00 98.56 83 ARG A O 1
ATOM 603 N N . LEU A 1 84 ? -11.304 -5.025 7.013 1.00 98.69 84 LEU A N 1
ATOM 604 C CA . LEU A 1 84 ? -10.707 -4.071 6.076 1.00 98.69 84 LEU A CA 1
ATOM 605 C C . LEU A 1 84 ? -9.172 -4.106 6.108 1.00 98.69 84 LEU A C 1
ATOM 607 O O . LEU A 1 84 ? -8.532 -4.114 5.061 1.00 98.69 84 LEU A O 1
ATOM 611 N N . ARG A 1 85 ? -8.565 -4.217 7.296 1.00 98.56 85 ARG A N 1
ATOM 612 C CA . ARG A 1 85 ? -7.114 -4.381 7.465 1.00 98.56 85 ARG A CA 1
ATOM 613 C C . ARG A 1 85 ? -6.614 -5.638 6.759 1.00 98.56 85 ARG A C 1
ATOM 615 O O . ARG A 1 85 ? -5.616 -5.575 6.048 1.00 98.56 85 ARG A O 1
ATOM 622 N N . ASN A 1 86 ? -7.276 -6.777 6.962 1.00 98.56 86 ASN A N 1
ATOM 623 C CA . ASN A 1 86 ? -6.863 -8.034 6.336 1.00 98.56 86 ASN A CA 1
ATOM 624 C C . ASN A 1 86 ? -6.995 -7.968 4.809 1.00 98.56 86 ASN A C 1
ATOM 626 O O . ASN A 1 86 ? -6.100 -8.432 4.105 1.00 98.56 86 ASN A O 1
ATOM 630 N N . LEU A 1 87 ? -8.066 -7.342 4.307 1.00 98.38 87 LEU A N 1
ATOM 631 C CA . LEU A 1 87 ? -8.249 -7.081 2.880 1.00 98.38 87 LEU A CA 1
ATOM 632 C C . LEU A 1 87 ? -7.098 -6.236 2.318 1.00 98.38 87 LEU A C 1
ATOM 634 O O . LEU A 1 87 ? -6.490 -6.617 1.320 1.00 98.38 87 LEU A O 1
ATOM 638 N N . VAL A 1 88 ? -6.763 -5.126 2.985 1.00 98.25 88 VAL A N 1
ATOM 639 C CA . VAL A 1 88 ? -5.652 -4.249 2.592 1.00 98.25 88 VAL A CA 1
ATOM 640 C C . VAL A 1 88 ? -4.330 -5.007 2.579 1.00 98.25 88 VAL A C 1
ATOM 642 O O . VAL A 1 88 ? -3.638 -4.953 1.572 1.00 98.25 88 VAL A O 1
ATOM 645 N N . ILE A 1 89 ? -3.998 -5.765 3.629 1.00 98.44 89 ILE A N 1
ATOM 646 C CA . ILE A 1 89 ? -2.745 -6.538 3.690 1.00 98.44 89 ILE A CA 1
ATOM 647 C C . ILE A 1 89 ? -2.622 -7.477 2.487 1.00 98.44 89 ILE A C 1
ATOM 649 O O . ILE A 1 89 ? -1.603 -7.458 1.800 1.00 98.44 89 ILE A O 1
ATOM 653 N N . VAL A 1 90 ? -3.654 -8.284 2.225 1.00 98.44 90 VAL A N 1
ATOM 654 C CA . VAL A 1 90 ? -3.613 -9.280 1.147 1.00 98.44 90 VAL A CA 1
ATOM 655 C C . VAL A 1 90 ? -3.502 -8.601 -0.211 1.00 98.44 90 VAL A C 1
ATOM 657 O O . VAL A 1 90 ? -2.613 -8.938 -0.986 1.00 98.44 90 VAL A O 1
ATOM 660 N N . LEU A 1 91 ? -4.369 -7.628 -0.501 1.00 98.44 91 LEU A N 1
ATOM 661 C CA . LEU A 1 91 ? -4.379 -6.977 -1.808 1.00 98.44 91 LEU A CA 1
ATOM 662 C C . LEU A 1 91 ? -3.109 -6.161 -2.044 1.00 98.44 91 LEU A C 1
ATOM 664 O O . LEU A 1 91 ? -2.526 -6.244 -3.119 1.00 98.44 91 LEU A O 1
ATOM 668 N N . TRP A 1 92 ? -2.648 -5.401 -1.049 1.00 98.62 92 TRP A N 1
ATOM 669 C CA . TRP A 1 92 ? -1.514 -4.491 -1.219 1.00 98.62 92 TRP A CA 1
ATOM 670 C C . TRP A 1 92 ? -0.191 -5.238 -1.377 1.00 98.62 92 TRP A C 1
ATOM 672 O O . TRP A 1 92 ? 0.664 -4.780 -2.127 1.00 98.62 92 TRP A O 1
ATOM 682 N N . LEU A 1 93 ? -0.039 -6.415 -0.758 1.00 98.69 93 LEU A N 1
ATOM 683 C CA . LEU A 1 93 ? 1.127 -7.278 -0.979 1.00 98.69 93 LEU A CA 1
ATOM 684 C C . LEU A 1 93 ? 1.190 -7.855 -2.399 1.00 98.69 93 LEU A C 1
ATOM 686 O O . LEU A 1 93 ? 2.276 -8.202 -2.857 1.00 98.69 93 LEU A O 1
ATOM 690 N N . LEU A 1 94 ? 0.065 -7.936 -3.114 1.00 98.69 94 LEU A N 1
ATOM 691 C CA . LEU A 1 94 ? 0.043 -8.428 -4.492 1.00 98.69 94 LEU A CA 1
ATOM 692 C C . LEU A 1 94 ? 0.523 -7.381 -5.503 1.00 98.69 94 LEU A C 1
ATOM 694 O O . LEU A 1 94 ? 1.099 -7.767 -6.514 1.00 98.69 94 LEU A O 1
ATOM 698 N N . TYR A 1 95 ? 0.367 -6.079 -5.240 1.00 98.69 95 TYR A N 1
ATOM 699 C CA . TYR A 1 95 ? 0.836 -5.027 -6.158 1.00 98.69 95 TYR A CA 1
ATOM 700 C C . TYR A 1 95 ? 2.334 -5.127 -6.498 1.00 98.69 95 TYR A C 1
ATOM 702 O O . TYR A 1 95 ? 2.651 -5.174 -7.688 1.00 98.69 95 TYR A O 1
ATOM 710 N N . PRO A 1 96 ? 3.275 -5.202 -5.530 1.00 98.50 96 PRO A N 1
ATOM 711 C CA . PRO A 1 96 ? 4.693 -5.328 -5.860 1.00 98.50 96 PRO A CA 1
ATOM 712 C C . PRO A 1 96 ? 5.023 -6.656 -6.552 1.00 98.50 96 PRO A C 1
ATOM 714 O O . PRO A 1 96 ? 5.995 -6.702 -7.302 1.00 98.50 96 PRO A O 1
ATOM 717 N N . VAL A 1 97 ? 4.227 -7.712 -6.334 1.00 98.62 97 VAL A N 1
ATOM 718 C CA . VAL A 1 97 ? 4.382 -9.011 -7.010 1.00 98.62 97 VAL A CA 1
ATOM 719 C C . VAL A 1 97 ? 3.950 -8.917 -8.472 1.00 98.62 97 VAL A C 1
ATOM 721 O O . VAL A 1 97 ? 4.687 -9.351 -9.350 1.00 98.62 97 VAL A O 1
ATOM 724 N N . VAL A 1 98 ? 2.787 -8.326 -8.752 1.00 98.50 98 VAL A N 1
ATOM 725 C CA . VAL A 1 98 ? 2.328 -8.106 -10.131 1.00 98.50 98 VAL A CA 1
ATOM 726 C C . VAL A 1 98 ? 3.339 -7.238 -10.878 1.00 98.50 98 VAL A C 1
ATOM 728 O O . VAL A 1 98 ? 3.796 -7.640 -11.940 1.00 98.50 98 VAL A O 1
ATOM 731 N N . TRP A 1 99 ? 3.781 -6.134 -10.268 1.00 98.38 99 TRP A N 1
ATOM 732 C CA . TRP A 1 99 ? 4.742 -5.205 -10.869 1.00 98.38 99 TRP A CA 1
ATOM 733 C C . TRP A 1 99 ? 6.092 -5.860 -11.200 1.00 98.38 99 TRP A C 1
ATOM 735 O O . TRP A 1 99 ? 6.643 -5.651 -12.279 1.00 98.38 99 TRP A O 1
ATOM 745 N N . ILE A 1 100 ? 6.653 -6.661 -10.280 1.00 98.06 100 ILE A N 1
ATOM 746 C CA . ILE A 1 100 ? 7.968 -7.285 -10.507 1.00 98.06 100 ILE A CA 1
ATOM 747 C C . ILE A 1 100 ? 7.896 -8.410 -11.542 1.00 98.06 100 ILE A C 1
ATOM 749 O O . ILE A 1 100 ? 8.865 -8.638 -12.257 1.00 98.06 100 ILE A O 1
ATOM 753 N N . LEU A 1 101 ? 6.766 -9.113 -11.644 1.00 98.00 101 LEU A N 1
ATOM 754 C CA . LEU A 1 101 ? 6.564 -10.144 -12.665 1.00 98.00 101 LEU A CA 1
ATOM 755 C C . LEU A 1 101 ? 6.198 -9.545 -14.028 1.00 98.00 101 LEU A C 1
ATOM 757 O O . LEU A 1 101 ? 6.458 -10.176 -15.053 1.00 98.00 101 LEU A O 1
ATOM 761 N N . GLY A 1 102 ? 5.593 -8.361 -14.024 1.00 96.94 102 GLY A N 1
ATOM 762 C CA . GLY A 1 102 ? 5.105 -7.635 -15.183 1.00 96.94 102 GLY A CA 1
ATOM 763 C C . GLY A 1 102 ? 6.179 -6.998 -16.054 1.00 96.94 102 GLY A C 1
ATOM 764 O O . GLY A 1 102 ? 7.372 -7.333 -16.003 1.00 96.94 102 GLY A O 1
ATOM 765 N N . THR A 1 103 ? 5.739 -6.067 -16.895 1.00 94.81 103 THR A N 1
ATOM 766 C CA . THR A 1 103 ? 6.616 -5.381 -17.845 1.00 94.81 103 THR A CA 1
ATOM 767 C C . THR A 1 103 ? 7.621 -4.478 -17.147 1.00 94.81 103 THR A C 1
ATOM 769 O O . THR A 1 103 ? 8.779 -4.376 -17.562 1.00 94.81 103 THR A O 1
ATOM 772 N N . GLU A 1 104 ? 7.220 -3.877 -16.033 1.00 94.44 104 GLU A N 1
ATOM 773 C CA . GLU A 1 104 ? 8.027 -2.923 -15.306 1.00 94.44 104 GLU A CA 1
ATOM 774 C C . GLU A 1 104 ? 9.196 -3.584 -14.574 1.00 94.44 104 GLU A C 1
ATOM 776 O O . GLU A 1 104 ? 10.256 -2.962 -14.450 1.00 94.44 104 GLU A O 1
ATOM 781 N N . GLY A 1 105 ? 9.041 -4.839 -14.149 1.00 91.44 105 GLY A N 1
ATOM 782 C CA . GLY A 1 105 ? 10.093 -5.631 -13.519 1.00 91.44 105 GLY A CA 1
ATOM 783 C C . GLY A 1 105 ? 11.206 -6.085 -14.467 1.00 91.44 105 GLY A C 1
ATOM 784 O O . GLY A 1 105 ? 12.197 -6.641 -14.006 1.00 91.44 105 GLY A O 1
ATOM 785 N N . THR A 1 106 ? 11.095 -5.832 -15.777 1.00 91.62 106 THR A N 1
ATOM 786 C CA . THR A 1 106 ? 12.061 -6.193 -16.845 1.00 91.62 106 THR A CA 1
ATOM 787 C C . THR A 1 106 ? 12.242 -7.688 -17.126 1.00 91.62 106 THR A C 1
ATOM 789 O O . THR A 1 106 ? 12.851 -8.040 -18.134 1.00 91.62 106 THR A O 1
ATOM 792 N N . PHE A 1 107 ? 11.683 -8.569 -16.292 1.00 89.69 107 PHE A N 1
ATOM 793 C CA . PHE A 1 107 ? 11.691 -10.018 -16.514 1.00 89.69 107 PHE A CA 1
ATOM 794 C C . PHE A 1 107 ? 10.638 -10.465 -17.536 1.00 89.69 107 PHE A C 1
ATOM 796 O O . PHE A 1 107 ? 10.839 -11.479 -18.200 1.00 89.69 107 PHE A O 1
ATOM 803 N N . GLY A 1 108 ? 9.526 -9.726 -17.664 1.00 87.56 108 GLY A N 1
ATOM 804 C CA . GLY A 1 108 ? 8.481 -9.998 -18.656 1.00 87.56 108 GLY A CA 1
ATOM 805 C C . GLY A 1 108 ? 7.773 -11.346 -18.474 1.00 87.56 108 GLY A C 1
ATOM 806 O O . GLY A 1 108 ? 7.339 -11.942 -19.456 1.00 87.56 108 GLY A O 1
ATOM 807 N N . ILE A 1 109 ? 7.679 -11.843 -17.235 1.00 96.38 109 ILE A N 1
ATOM 808 C CA . ILE A 1 109 ? 7.045 -13.131 -16.906 1.00 96.38 109 ILE A CA 1
ATOM 809 C C . ILE A 1 109 ? 5.526 -13.037 -17.089 1.00 96.38 109 ILE A C 1
ATOM 811 O O . ILE A 1 109 ? 4.895 -13.969 -17.586 1.00 96.38 109 ILE A O 1
ATOM 815 N N . LEU A 1 110 ? 4.943 -11.903 -16.697 1.00 96.81 110 LEU A N 1
ATOM 816 C CA . LEU A 1 110 ? 3.530 -11.593 -16.842 1.00 96.81 110 LEU A CA 1
ATOM 817 C C . LEU A 1 110 ? 3.350 -10.594 -18.001 1.00 96.81 110 LEU A C 1
ATOM 819 O O . LEU A 1 110 ? 3.799 -9.454 -17.897 1.00 96.81 110 LEU A O 1
ATOM 823 N N . PRO A 1 111 ? 2.714 -10.988 -19.121 1.00 97.38 111 PRO A N 1
ATOM 824 C CA . PRO A 1 111 ? 2.484 -10.081 -20.242 1.00 97.38 111 PRO A CA 1
ATOM 825 C C . PRO A 1 111 ? 1.601 -8.891 -19.855 1.00 97.38 111 PRO A C 1
ATOM 827 O O . PRO A 1 111 ? 0.644 -9.067 -19.100 1.00 97.38 111 PRO A O 1
ATOM 830 N N . LEU A 1 112 ? 1.835 -7.726 -20.475 1.00 97.62 112 LEU A N 1
ATOM 831 C CA . LEU A 1 112 ? 1.122 -6.469 -20.184 1.00 97.62 112 LEU A CA 1
ATOM 832 C C . LEU A 1 112 ? -0.407 -6.615 -20.152 1.00 97.62 112 LEU A C 1
ATOM 834 O O . LEU A 1 112 ? -1.081 -6.007 -19.325 1.00 97.62 112 LEU A O 1
ATOM 838 N N . TYR A 1 113 ? -0.963 -7.434 -21.049 1.00 98.06 113 TYR A N 1
ATOM 839 C CA . TYR A 1 113 ? -2.399 -7.709 -21.094 1.00 98.06 113 TYR A CA 1
ATOM 840 C C . TYR A 1 113 ? -2.914 -8.303 -19.771 1.00 98.06 113 TYR A C 1
ATOM 842 O O . TYR A 1 113 ? -3.895 -7.823 -19.204 1.00 98.06 113 TYR A O 1
ATOM 850 N N . TRP A 1 114 ? -2.222 -9.320 -19.254 1.00 98.19 114 TRP A N 1
ATOM 851 C CA . TRP A 1 114 ? -2.593 -9.997 -18.013 1.00 98.19 114 TRP A CA 1
ATOM 852 C C . TRP A 1 114 ? -2.197 -9.202 -16.773 1.00 98.19 114 TRP A C 1
ATOM 854 O O . TRP A 1 114 ? -2.924 -9.228 -15.786 1.00 98.19 114 TRP A O 1
ATOM 864 N N . GLU A 1 115 ? -1.098 -8.455 -16.834 1.00 98.25 115 GLU A N 1
ATOM 865 C CA . GLU A 1 115 ? -0.719 -7.483 -15.807 1.00 98.25 115 GLU A CA 1
ATOM 866 C C . GLU A 1 115 ? -1.797 -6.409 -15.621 1.00 98.25 115 GLU A C 1
ATOM 868 O O . GLU A 1 115 ? -2.246 -6.165 -14.502 1.00 98.25 115 GLU A O 1
ATOM 873 N N . THR A 1 116 ? -2.296 -5.835 -16.719 1.00 98.50 116 THR A N 1
ATOM 874 C CA . THR A 1 116 ? -3.380 -4.843 -16.681 1.00 98.50 116 THR A CA 1
ATOM 875 C C . THR A 1 116 ? -4.649 -5.440 -16.070 1.00 98.50 116 THR A C 1
ATOM 877 O O . THR A 1 116 ? -5.290 -4.813 -15.226 1.00 98.50 116 THR A O 1
ATOM 880 N N . ALA A 1 117 ? -5.004 -6.675 -16.446 1.00 98.56 117 ALA A N 1
ATOM 881 C CA . ALA A 1 117 ? -6.141 -7.378 -15.855 1.00 98.56 117 ALA A CA 1
ATOM 882 C C . ALA A 1 117 ? -5.940 -7.653 -14.353 1.00 98.56 117 ALA A C 1
ATOM 884 O O . ALA A 1 117 ? -6.879 -7.500 -13.570 1.00 98.56 117 ALA A O 1
ATOM 885 N N . ALA A 1 118 ? -4.724 -8.011 -13.933 1.00 98.50 118 ALA A N 1
ATOM 886 C CA . ALA A 1 118 ? -4.393 -8.228 -12.530 1.00 98.50 118 ALA A CA 1
ATOM 887 C C . ALA A 1 118 ? -4.547 -6.934 -11.716 1.00 98.50 118 ALA A C 1
ATOM 889 O O . ALA A 1 118 ? -5.263 -6.935 -10.713 1.00 98.50 118 ALA A O 1
ATOM 890 N N . PHE A 1 119 ? -3.965 -5.818 -12.170 1.00 98.62 119 PHE A N 1
ATOM 891 C CA . PHE A 1 119 ? -4.129 -4.525 -11.501 1.00 98.62 119 PHE A CA 1
ATOM 892 C C . PHE A 1 119 ? -5.584 -4.057 -11.472 1.00 98.62 119 PHE A C 1
ATOM 894 O O . PHE A 1 119 ? -6.034 -3.573 -10.438 1.00 98.62 119 PHE A O 1
ATOM 901 N N . MET A 1 120 ? -6.356 -4.275 -12.541 1.00 98.75 120 MET A N 1
ATOM 902 C CA . MET A 1 120 ? -7.791 -3.973 -12.557 1.00 98.75 120 MET A CA 1
ATOM 903 C C . MET A 1 120 ? -8.543 -4.718 -11.444 1.00 98.75 120 MET A C 1
ATOM 905 O O . MET A 1 120 ? -9.332 -4.111 -10.719 1.00 98.75 120 MET A O 1
ATOM 909 N N . VAL A 1 121 ? -8.310 -6.026 -11.288 1.00 98.69 121 VAL A N 1
ATOM 910 C CA . VAL A 1 121 ? -8.964 -6.823 -10.236 1.00 98.69 121 VAL A CA 1
ATOM 911 C C . VAL A 1 121 ? -8.532 -6.357 -8.846 1.00 98.69 121 VAL A C 1
ATOM 913 O O . VAL A 1 121 ? -9.383 -6.215 -7.961 1.00 98.69 121 VAL A O 1
ATOM 916 N N . LEU A 1 122 ? -7.237 -6.080 -8.654 1.00 98.56 122 LEU A N 1
ATOM 917 C CA . LEU A 1 122 ? -6.717 -5.529 -7.401 1.00 98.56 122 LEU A CA 1
ATOM 918 C C . LEU A 1 122 ? -7.371 -4.182 -7.073 1.00 98.56 122 LEU A C 1
ATOM 920 O O . LEU A 1 122 ? -7.846 -3.994 -5.956 1.00 98.56 122 LEU A O 1
ATOM 924 N N . ASP A 1 123 ? -7.476 -3.283 -8.050 1.00 98.62 123 ASP A N 1
ATOM 925 C CA . ASP A 1 123 ? -8.031 -1.945 -7.873 1.00 98.62 123 ASP A CA 1
ATOM 926 C C . ASP A 1 123 ? -9.527 -1.959 -7.569 1.00 98.62 123 ASP A C 1
ATOM 928 O O . ASP A 1 123 ? -9.964 -1.258 -6.654 1.00 98.62 123 ASP A O 1
ATOM 932 N N . LEU A 1 124 ? -10.311 -2.767 -8.287 1.00 98.69 124 LEU A N 1
ATOM 933 C CA . LEU A 1 124 ? -11.737 -2.933 -8.003 1.00 98.69 124 LEU A CA 1
ATOM 934 C C . LEU A 1 124 ? -11.949 -3.489 -6.593 1.00 98.69 124 LEU A C 1
ATOM 936 O O . LEU A 1 124 ? -12.777 -2.974 -5.843 1.00 98.69 124 LEU A O 1
ATOM 940 N N . SER A 1 125 ? -11.160 -4.488 -6.200 1.00 98.38 125 SER A N 1
ATOM 941 C CA . SER A 1 125 ? -11.265 -5.110 -4.877 1.00 98.38 125 SER A CA 1
ATOM 942 C C . SER A 1 125 ? -10.843 -4.149 -3.761 1.00 98.38 125 SER A C 1
ATOM 944 O O . SER A 1 125 ? -11.533 -4.030 -2.750 1.00 98.38 125 SER A O 1
ATOM 946 N N . ALA A 1 126 ? -9.744 -3.416 -3.954 1.00 98.12 126 ALA A N 1
ATOM 947 C CA . ALA A 1 126 ? -9.180 -2.504 -2.961 1.00 98.12 126 ALA A CA 1
ATOM 948 C C . ALA A 1 126 ? -9.963 -1.193 -2.816 1.00 98.12 126 ALA A C 1
ATOM 950 O O . ALA A 1 126 ? -9.767 -0.490 -1.828 1.00 98.12 126 ALA A O 1
ATOM 951 N N . LYS A 1 127 ? -10.813 -0.843 -3.790 1.00 97.00 127 LYS A N 1
ATOM 952 C CA . LYS A 1 127 ? -11.584 0.409 -3.790 1.00 97.00 127 LYS A CA 1
ATOM 953 C C . LYS A 1 127 ? -13.081 0.153 -3.663 1.00 97.00 127 LYS A C 1
ATOM 955 O O . LYS A 1 127 ? -13.676 0.537 -2.664 1.00 97.00 127 LYS A O 1
ATOM 960 N N . VAL A 1 128 ? -13.682 -0.524 -4.642 1.00 98.31 128 VAL A N 1
ATOM 961 C CA . VAL A 1 128 ? -15.123 -0.827 -4.634 1.00 98.31 128 VAL A CA 1
ATOM 962 C C . VAL A 1 128 ? -15.426 -1.897 -3.591 1.00 98.31 128 VAL A C 1
ATOM 964 O O . VAL A 1 128 ? -16.299 -1.701 -2.756 1.00 98.31 128 VAL A O 1
ATOM 967 N N . GLY A 1 129 ? -14.669 -2.998 -3.587 1.00 98.25 129 GLY A N 1
ATOM 968 C CA . GLY A 1 129 ? -14.827 -4.059 -2.589 1.00 98.25 129 GLY A CA 1
ATOM 969 C C . GLY A 1 129 ? -14.601 -3.552 -1.163 1.00 98.25 129 GLY A C 1
ATOM 970 O O . GLY A 1 129 ? -15.413 -3.817 -0.284 1.00 98.25 129 GLY A O 1
ATOM 971 N N . PHE A 1 130 ? -13.548 -2.760 -0.953 1.00 98.44 130 PHE A N 1
ATOM 972 C CA . PHE A 1 130 ? -13.290 -2.087 0.322 1.00 98.44 130 PHE A CA 1
ATOM 973 C C . PHE A 1 130 ? -14.457 -1.182 0.743 1.00 98.44 130 PHE A C 1
ATOM 975 O O . PHE A 1 130 ? -14.960 -1.324 1.854 1.00 98.44 130 PHE A O 1
ATOM 982 N N . GLY A 1 131 ? -14.918 -0.297 -0.145 1.00 97.94 131 GLY A N 1
ATOM 983 C CA . GLY A 1 131 ? -15.995 0.651 0.149 1.00 97.94 131 GLY A CA 1
ATOM 984 C C . GLY A 1 131 ? -17.367 0.007 0.359 1.00 97.94 131 GLY A C 1
ATOM 985 O O . GLY A 1 131 ? -18.193 0.582 1.047 1.00 97.94 131 GLY A O 1
ATOM 986 N N . LEU A 1 132 ? -17.619 -1.181 -0.199 1.00 98.12 132 LEU A N 1
ATOM 987 C CA . LEU A 1 132 ? -18.838 -1.952 0.076 1.00 98.12 132 LEU A CA 1
ATOM 988 C C . LEU A 1 132 ? -18.823 -2.624 1.456 1.00 98.12 132 LEU A C 1
ATOM 990 O O . LEU A 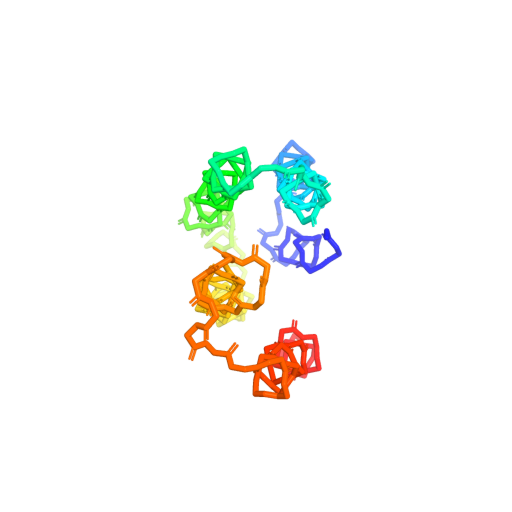1 132 ? -19.879 -2.991 1.966 1.00 98.12 132 LEU A O 1
ATOM 994 N N . ILE A 1 133 ? -17.634 -2.860 2.020 1.00 97.62 133 ILE A N 1
ATOM 995 C CA . ILE A 1 133 ? -17.474 -3.474 3.343 1.00 97.62 133 ILE A CA 1
ATOM 996 C C . ILE A 1 133 ? -17.503 -2.411 4.447 1.00 97.62 133 ILE A C 1
ATOM 998 O O . ILE A 1 133 ? -18.018 -2.713 5.525 1.00 97.62 133 ILE A O 1
ATOM 1002 N N . LEU A 1 134 ? -16.906 -1.239 4.189 1.00 95.31 134 LEU A N 1
ATOM 1003 C CA . LEU A 1 134 ? -16.850 -0.083 5.092 1.00 95.31 134 LEU A CA 1
ATOM 1004 C C . LEU A 1 134 ? -18.243 0.507 5.350 1.00 95.31 134 LEU A C 1
ATOM 1006 O O . LEU A 1 134 ? -18.531 0.747 6.544 1.00 95.31 134 LEU A O 1
#

pLDDT: mean 97.86, std 1.59, range [87.56, 98.81]

Secondary structure (DSSP, 8-state):
-HHHHHHHHHTT--HHHHHHHHHHHHHHHHHHHHHHH-SSHHHHHHHHHHHHHHHHHHHHHIIIIIHHHHTTS-HHHHHHHHHHHHHHHHHHHHHHHHHHHSSTTSS--S-HHHHHHHHHHHHHIIIIIHHHH-

Foldseek 3Di:
DVLLVVLCVLLVHDPVLSVLLVVLQVQLVVLQVCLQPDPDLVSNVVSLVVSVVSVVVNLCSLVPVSLVSQVVDDPVSNVLSVVLSVLCVVLVVVVSVLCCCPVSVVVHNDYPVVSVVSVVVSCCCNPVVSVVSD

Sequence (134 aa):
PLLLLDLGLLAGANRNTIATLIGLDVFMIGTGMIAAFAATPGTRIAWWGISTGALLALLYVLVGTLSKDARGQSPEVASLFGRLRNLVIVLWLLYPVVWILGTEGTFGILPLYWETAAFMVLDLSAKVGFGLIL